Protein AF-D9Q024-F1 (afdb_monomer_lite)

Foldseek 3Di:
DQDFDDDPNKTWGFDPDDFGKIKIFDWDQWADPPQDDDAPDWDDDDQWIFGWDDDPQQKIWTWIDHNGTITGGIIMHTPCHPVRVVRVVVTVVVSVVVRVVSVVVVVVVVD

Secondary structure (DSSP, 8-state):
---EEEETTEEEEEE--SS-EEEEE---EEEPTT-----SEEEEETTEEEEEEE-TTSEEEEEEE-SS-EEEEEEEEES-SS-HHHHHHHHHHHHHHHHHHHHHHHHTT--

Radius of gyration: 14.34 Å; chains: 1; bounding box: 31×27×50 Å

Structure (mmCIF, N/CA/C/O backbone):
data_AF-D9Q024-F1
#
_entry.id   AF-D9Q024-F1
#
loop_
_atom_site.group_PDB
_atom_site.id
_atom_site.type_symbol
_atom_site.label_atom_id
_atom_site.label_alt_id
_atom_site.label_comp_id
_atom_site.label_asym_id
_atom_site.label_entity_id
_atom_site.label_seq_id
_atom_site.pdbx_PDB_ins_code
_atom_site.Cartn_x
_atom_site.Cartn_y
_atom_site.Cartn_z
_atom_site.occupancy
_atom_site.B_iso_or_equiv
_atom_site.auth_seq_id
_atom_site.auth_comp_id
_atom_site.auth_asym_id
_atom_site.auth_atom_id
_atom_site.pdbx_PDB_model_num
ATOM 1 N N . MET A 1 1 ? 1.408 4.371 -20.574 1.00 44.38 1 MET A N 1
ATOM 2 C CA . MET A 1 1 ? 0.614 3.258 -21.142 1.00 44.38 1 MET A CA 1
ATOM 3 C C . MET A 1 1 ? 0.141 2.333 -20.016 1.00 44.38 1 MET A C 1
ATOM 5 O O . MET A 1 1 ? 0.994 1.890 -19.264 1.00 44.38 1 MET A O 1
ATOM 9 N N . ILE A 1 2 ? -1.164 2.055 -19.848 1.00 42.91 2 ILE A N 1
ATOM 10 C CA . ILE A 1 2 ? -1.633 1.049 -18.864 1.00 42.91 2 ILE A CA 1
ATOM 11 C C . ILE A 1 2 ? -1.467 -0.333 -19.498 1.00 42.91 2 ILE A C 1
ATOM 13 O O . ILE A 1 2 ? -2.324 -0.777 -20.255 1.00 42.91 2 ILE A O 1
ATOM 17 N N . GLU A 1 3 ? -0.355 -1.000 -19.215 1.00 48.16 3 GLU A N 1
ATOM 18 C CA . GLU A 1 3 ? -0.167 -2.398 -19.597 1.00 48.16 3 GLU A CA 1
ATOM 19 C C . GLU A 1 3 ? -0.638 -3.278 -18.437 1.00 48.16 3 GLU A C 1
ATOM 21 O O . GLU A 1 3 ? -0.029 -3.265 -17.369 1.00 48.16 3 GLU A O 1
ATOM 26 N N . LYS A 1 4 ? -1.765 -3.974 -18.623 1.00 50.69 4 LYS A N 1
ATOM 27 C CA . LYS A 1 4 ? -2.384 -4.836 -17.611 1.00 50.69 4 LYS A CA 1
ATOM 28 C C . LYS A 1 4 ? -1.890 -6.266 -17.806 1.00 50.69 4 LYS A C 1
ATOM 30 O O . LYS A 1 4 ? -2.355 -6.946 -18.714 1.00 50.69 4 LYS A O 1
ATOM 35 N N . ASN A 1 5 ? -1.022 -6.730 -16.914 1.00 55.56 5 ASN A N 1
ATOM 36 C CA . ASN A 1 5 ? -0.701 -8.151 -16.791 1.00 55.56 5 ASN A CA 1
ATOM 37 C C . ASN A 1 5 ? -1.349 -8.692 -15.517 1.00 55.56 5 ASN A C 1
ATOM 39 O O . ASN A 1 5 ? -1.132 -8.148 -14.433 1.00 55.56 5 ASN A O 1
ATOM 43 N N . LEU A 1 6 ? -2.180 -9.722 -15.677 1.00 51.16 6 LEU A N 1
ATOM 44 C CA . LEU A 1 6 ? -2.743 -10.503 -14.579 1.00 51.16 6 LEU A CA 1
ATOM 45 C C . LEU A 1 6 ? -1.744 -11.610 -14.251 1.00 51.16 6 LEU A C 1
ATOM 47 O O . LEU A 1 6 ? -1.537 -12.508 -15.063 1.00 51.16 6 LEU A O 1
ATOM 51 N N . LEU A 1 7 ? -1.122 -11.528 -13.081 1.00 56.78 7 LEU A N 1
ATOM 52 C CA . LEU A 1 7 ? -0.253 -12.576 -12.548 1.00 56.78 7 LEU A CA 1
ATOM 53 C C . LEU A 1 7 ? -0.750 -12.907 -11.142 1.00 56.78 7 LEU A C 1
ATOM 55 O O . LEU A 1 7 ? -0.709 -12.049 -10.262 1.00 56.78 7 LEU A O 1
ATOM 59 N N . ASP A 1 8 ? -1.252 -14.126 -10.948 1.00 60.44 8 ASP A N 1
ATOM 60 C CA . ASP A 1 8 ? -1.697 -14.648 -9.647 1.00 60.44 8 ASP A CA 1
ATOM 61 C C . ASP A 1 8 ? -2.709 -13.750 -8.902 1.00 60.44 8 ASP A C 1
ATOM 63 O O . ASP A 1 8 ? -2.611 -13.558 -7.698 1.00 60.44 8 ASP A O 1
ATOM 67 N N . GLY A 1 9 ? -3.675 -13.157 -9.617 1.00 59.09 9 GLY A N 1
ATOM 68 C CA . GLY A 1 9 ? -4.710 -12.292 -9.018 1.00 59.09 9 GLY A CA 1
ATOM 69 C C . GLY A 1 9 ? -4.315 -10.820 -8.837 1.00 59.09 9 GLY A C 1
ATOM 70 O O . GLY A 1 9 ? -5.167 -10.003 -8.492 1.00 59.09 9 GLY A O 1
ATOM 71 N N . ASN A 1 10 ? -3.071 -10.460 -9.162 1.00 60.34 10 ASN A N 1
ATOM 72 C CA . ASN A 1 10 ? -2.546 -9.103 -9.024 1.00 60.34 10 ASN A CA 1
ATOM 73 C C . ASN A 1 10 ? -2.646 -8.301 -10.320 1.00 60.34 10 ASN A C 1
ATOM 75 O O . ASN A 1 10 ? -2.470 -8.844 -11.416 1.00 60.34 10 ASN A O 1
ATOM 79 N N . TYR A 1 11 ? -2.877 -6.991 -10.198 1.00 62.22 11 TYR A N 1
ATOM 80 C CA . TYR A 1 11 ? -2.846 -6.070 -11.335 1.00 62.22 11 TYR A CA 1
ATOM 81 C C . TYR A 1 11 ? -1.572 -5.239 -11.299 1.00 62.22 11 TYR A C 1
ATOM 83 O O . TYR A 1 11 ? -1.385 -4.386 -10.434 1.00 62.22 11 TYR A O 1
ATOM 91 N N . VAL A 1 12 ? -0.716 -5.429 -12.296 1.00 63.69 12 VAL A N 1
ATOM 92 C CA . VAL A 1 12 ? 0.424 -4.541 -12.530 1.00 63.69 12 VAL A CA 1
ATOM 93 C C . VAL A 1 12 ? -0.022 -3.428 -13.471 1.00 63.69 12 VAL A C 1
ATOM 95 O O . VAL A 1 12 ? -0.500 -3.702 -14.567 1.00 63.69 12 VAL A O 1
ATOM 98 N N . ILE A 1 13 ? 0.121 -2.175 -13.046 1.00 65.00 13 ILE A N 1
ATOM 99 C CA . ILE A 1 13 ? -0.121 -0.971 -13.840 1.00 65.00 13 ILE A CA 1
ATOM 100 C C . ILE A 1 13 ? 1.207 -0.237 -13.998 1.00 65.00 13 ILE A C 1
ATOM 102 O O . ILE A 1 13 ? 1.761 0.325 -13.053 1.00 65.00 13 ILE A O 1
ATOM 106 N N . LYS A 1 14 ? 1.722 -0.199 -15.222 1.00 62.41 14 LYS A N 1
ATOM 107 C CA . LYS A 1 14 ? 2.899 0.609 -15.548 1.00 62.41 14 LYS A CA 1
ATOM 108 C C . LYS A 1 14 ? 2.469 2.065 -15.734 1.00 62.41 14 LYS A C 1
ATOM 110 O O . LYS A 1 14 ? 1.565 2.351 -16.516 1.00 62.41 14 LYS A O 1
ATOM 115 N N . LEU A 1 15 ? 3.091 2.993 -15.010 1.00 57.44 15 LEU A N 1
ATOM 116 C CA . LEU A 1 15 ? 2.869 4.424 -15.204 1.00 57.44 15 LEU A CA 1
ATOM 117 C C . LEU A 1 15 ? 4.138 5.017 -15.811 1.00 57.44 15 LEU A C 1
ATOM 119 O O . LEU A 1 15 ? 5.168 5.126 -15.151 1.00 57.44 15 LEU A O 1
ATOM 123 N N . GLU A 1 16 ? 4.062 5.403 -17.080 1.00 55.81 16 GLU A N 1
ATOM 124 C CA . GLU A 1 16 ? 5.113 6.199 -17.712 1.00 55.81 16 GLU A CA 1
ATOM 125 C C . GLU A 1 16 ? 5.056 7.604 -17.106 1.00 55.81 16 GLU A C 1
ATOM 127 O O . GLU A 1 16 ? 4.201 8.416 -17.449 1.00 55.81 16 GLU A O 1
ATOM 132 N N . SER A 1 17 ? 5.923 7.858 -16.130 1.00 53.38 17 SER A N 1
ATOM 133 C CA . SER A 1 17 ? 6.124 9.170 -15.517 1.00 53.38 17 SER A CA 1
ATOM 134 C C . SER A 1 17 ? 7.613 9.495 -15.487 1.00 53.38 17 SER A C 1
ATOM 136 O O . SER A 1 17 ? 8.438 8.600 -15.663 1.00 53.38 17 SER A O 1
ATOM 138 N N . GLU A 1 18 ? 7.973 10.749 -15.216 1.00 45.97 18 GLU A N 1
ATOM 139 C CA . GLU A 1 18 ? 9.360 11.095 -14.902 1.00 45.97 18 GLU A CA 1
ATOM 140 C C . GLU A 1 18 ? 9.822 10.282 -13.676 1.00 45.97 18 GLU A C 1
ATOM 142 O O . GLU A 1 18 ? 9.273 10.389 -12.572 1.00 45.97 18 GLU A O 1
ATOM 147 N N . GLY A 1 19 ? 10.781 9.383 -13.909 1.00 57.75 19 GLY A N 1
ATOM 148 C CA . GLY A 1 19 ? 11.121 8.290 -13.001 1.00 57.75 19 GLY A CA 1
ATOM 149 C C . GLY A 1 19 ? 10.278 7.039 -13.268 1.00 57.75 19 GLY A C 1
ATOM 150 O O . GLY A 1 19 ? 9.048 7.064 -13.233 1.00 57.75 19 GLY A O 1
ATOM 151 N N . LEU A 1 20 ? 10.960 5.923 -13.518 1.00 58.78 20 LEU A N 1
ATOM 152 C CA . LEU A 1 20 ? 10.363 4.625 -13.830 1.00 58.78 20 LEU A CA 1
ATOM 153 C C . LEU A 1 20 ? 9.548 4.124 -12.622 1.00 58.78 20 LEU A C 1
ATOM 155 O O . LEU A 1 20 ? 10.128 3.707 -11.614 1.00 58.78 20 LEU A O 1
ATOM 159 N N . LYS A 1 21 ? 8.212 4.206 -12.709 1.00 59.66 21 LYS A N 1
ATOM 160 C CA . LYS A 1 21 ? 7.276 3.825 -11.640 1.00 59.66 21 LYS A CA 1
ATOM 161 C C . LYS A 1 21 ? 6.368 2.694 -12.103 1.00 59.66 21 LYS A C 1
ATOM 163 O O . LYS A 1 21 ? 5.650 2.815 -13.096 1.00 59.66 21 LYS A O 1
ATOM 168 N N . THR A 1 22 ? 6.349 1.627 -11.320 1.00 63.78 22 THR A N 1
ATOM 169 C CA . THR A 1 22 ? 5.424 0.510 -11.507 1.00 63.78 22 THR A CA 1
ATOM 170 C C . THR A 1 22 ? 4.453 0.511 -10.336 1.00 63.78 22 THR A C 1
ATOM 172 O O . THR A 1 22 ? 4.873 0.540 -9.177 1.00 63.78 22 THR A O 1
ATOM 175 N N . PHE A 1 23 ? 3.157 0.545 -10.633 1.00 67.06 23 PHE A N 1
ATOM 176 C CA . PHE A 1 23 ? 2.096 0.404 -9.647 1.00 67.06 23 PHE A CA 1
ATOM 177 C C . PHE A 1 23 ? 1.641 -1.053 -9.620 1.00 67.06 23 PHE A C 1
ATOM 179 O O . PHE A 1 23 ? 1.364 -1.640 -10.662 1.00 67.06 23 PHE A O 1
ATOM 186 N N . ILE A 1 24 ? 1.593 -1.643 -8.436 1.00 67.12 24 ILE A N 1
ATOM 187 C CA . ILE A 1 24 ? 1.155 -3.016 -8.212 1.00 67.12 24 ILE A CA 1
ATOM 188 C C . ILE A 1 24 ? -0.085 -2.942 -7.331 1.00 67.12 24 ILE A C 1
ATOM 190 O O . ILE A 1 24 ? -0.044 -2.354 -6.253 1.00 67.12 24 ILE A O 1
ATOM 194 N N . ILE A 1 25 ? -1.183 -3.521 -7.793 1.00 67.00 25 ILE A N 1
ATOM 195 C CA . ILE A 1 25 ? -2.382 -3.773 -7.001 1.00 67.00 25 ILE A CA 1
ATOM 196 C C . ILE A 1 25 ? -2.303 -5.244 -6.615 1.00 67.00 25 ILE A C 1
ATOM 198 O O . ILE A 1 25 ? -2.539 -6.121 -7.446 1.00 67.00 25 ILE A O 1
ATOM 202 N N . ASP A 1 26 ? -1.903 -5.473 -5.375 1.00 64.81 26 ASP A N 1
ATOM 203 C CA . ASP A 1 26 ? -1.850 -6.774 -4.717 1.00 64.81 26 ASP A CA 1
ATOM 204 C C . ASP A 1 26 ? -2.396 -6.546 -3.309 1.00 64.81 26 ASP A C 1
ATOM 206 O O . ASP A 1 26 ? -1.919 -5.656 -2.592 1.00 64.81 26 ASP A O 1
ATOM 210 N N . THR A 1 27 ? -3.501 -7.218 -2.996 1.00 58.72 27 THR A N 1
ATOM 211 C CA . THR A 1 27 ? -4.403 -6.858 -1.897 1.00 58.72 27 THR A CA 1
ATOM 212 C C . THR A 1 27 ? -4.740 -8.094 -1.083 1.00 58.72 27 THR A C 1
ATOM 214 O O . THR A 1 27 ? -5.788 -8.704 -1.270 1.00 58.72 27 THR A O 1
ATOM 217 N N . ASP A 1 28 ? -3.827 -8.472 -0.195 1.00 64.12 28 ASP A N 1
ATOM 218 C CA . ASP A 1 28 ? -4.104 -9.517 0.800 1.00 64.12 28 ASP A CA 1
ATOM 219 C C . ASP A 1 28 ? -3.471 -9.209 2.169 1.00 64.12 28 ASP A C 1
ATOM 221 O O . ASP A 1 28 ? -3.299 -10.076 3.025 1.00 64.12 28 ASP A O 1
ATOM 225 N N . VAL A 1 29 ? -3.105 -7.942 2.405 1.00 72.81 29 VAL A N 1
ATOM 226 C CA . VAL A 1 29 ? -2.504 -7.502 3.673 1.00 72.81 29 VAL A CA 1
ATOM 227 C C . VAL A 1 29 ? -3.496 -6.632 4.441 1.00 72.81 29 VAL A C 1
ATOM 229 O O . VAL A 1 29 ? -3.494 -5.398 4.358 1.00 72.81 29 VAL A O 1
ATOM 232 N N . GLY A 1 30 ? -4.352 -7.301 5.213 1.00 75.94 30 GLY A N 1
ATOM 233 C CA . GLY A 1 30 ? -5.236 -6.662 6.183 1.00 75.94 30 GLY A CA 1
ATOM 234 C C . GLY A 1 30 ? -4.451 -6.086 7.364 1.00 75.94 30 GLY A C 1
ATOM 235 O O . GLY A 1 30 ? -3.570 -6.741 7.917 1.00 75.94 30 GLY A O 1
ATOM 236 N N . LEU A 1 31 ? -4.781 -4.861 7.771 1.00 80.62 31 LEU A N 1
ATOM 237 C CA . LEU A 1 31 ? -4.239 -4.240 8.979 1.00 80.62 31 LEU A CA 1
ATOM 238 C C . LEU A 1 31 ? -5.232 -4.402 10.131 1.00 80.62 31 LEU A C 1
ATOM 240 O O . LEU A 1 31 ? -6.447 -4.466 9.928 1.00 80.62 31 LEU A O 1
ATOM 244 N N . LYS A 1 32 ? -4.726 -4.421 11.367 1.00 76.12 32 LYS A N 1
ATOM 245 C CA . LYS A 1 32 ? -5.588 -4.492 12.552 1.00 76.12 32 LYS A CA 1
ATOM 246 C C . LYS A 1 32 ? -6.532 -3.276 12.644 1.00 76.12 32 LYS A C 1
ATOM 248 O O . LYS A 1 32 ? -6.137 -2.160 12.288 1.00 76.12 32 LYS A O 1
ATOM 253 N N . PRO A 1 33 ? -7.760 -3.452 13.164 1.00 69.88 33 PRO A N 1
ATOM 254 C CA . PRO A 1 33 ? -8.657 -2.336 13.456 1.00 69.88 33 PRO A CA 1
ATOM 255 C C . PRO A 1 33 ? -8.022 -1.322 14.420 1.00 69.88 33 PRO A C 1
ATOM 257 O O . PRO A 1 33 ? -7.281 -1.695 15.327 1.00 69.88 33 PRO A O 1
ATOM 260 N N . GLY A 1 34 ? -8.314 -0.031 14.235 1.00 67.94 34 GLY A N 1
ATOM 261 C CA . GLY A 1 34 ? -7.847 1.042 15.129 1.00 67.94 34 GLY A CA 1
ATOM 262 C C . GLY A 1 34 ? -6.386 1.478 14.946 1.00 67.94 34 GLY A C 1
ATOM 263 O O . GLY A 1 34 ? -5.918 2.367 15.659 1.00 67.94 34 GLY A O 1
ATOM 264 N N . VAL A 1 35 ? -5.664 0.903 13.981 1.00 76.00 35 VAL A N 1
ATOM 265 C CA . VAL A 1 35 ? -4.288 1.303 13.662 1.00 76.00 35 VAL A CA 1
ATOM 266 C C . VAL A 1 35 ? -4.251 2.732 13.119 1.00 76.00 35 VAL A C 1
ATOM 268 O O . VAL A 1 35 ? -4.949 3.076 12.162 1.00 76.00 35 VAL A O 1
ATOM 271 N N . ARG A 1 36 ? -3.380 3.565 13.699 1.00 77.88 36 ARG A N 1
ATOM 272 C CA . ARG A 1 36 ? -3.036 4.872 13.130 1.00 77.88 36 ARG A CA 1
ATOM 273 C C . ARG A 1 36 ? -1.989 4.690 12.041 1.00 77.88 36 ARG A C 1
ATOM 275 O O . ARG A 1 36 ? -0.931 4.122 12.289 1.00 77.88 36 ARG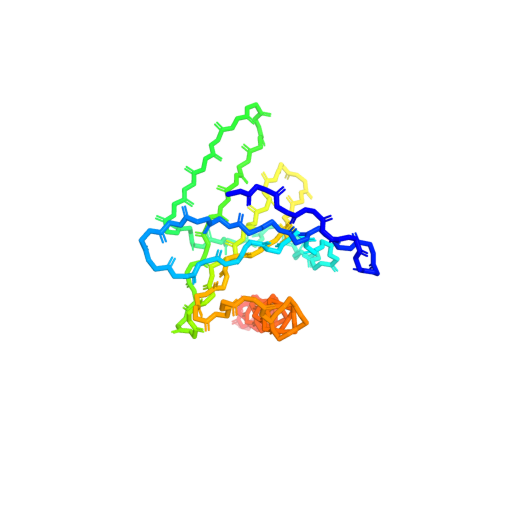 A O 1
ATOM 282 N N . VAL A 1 37 ? -2.298 5.194 10.851 1.00 84.25 37 VAL A N 1
ATOM 283 C CA . VAL A 1 37 ? -1.390 5.191 9.705 1.00 84.25 37 VAL A CA 1
ATOM 284 C C . VAL A 1 37 ? -0.985 6.626 9.388 1.00 84.25 37 VAL A C 1
ATOM 286 O O . VAL A 1 37 ? -1.844 7.461 9.093 1.00 84.25 37 VAL A O 1
ATOM 289 N N . ASP A 1 38 ? 0.319 6.894 9.421 1.00 86.44 38 ASP A N 1
ATOM 290 C CA . ASP A 1 38 ? 0.880 8.198 9.074 1.00 86.44 38 ASP A CA 1
ATOM 291 C C . ASP A 1 38 ? 1.002 8.334 7.553 1.00 86.44 38 ASP A C 1
ATOM 293 O O . ASP A 1 38 ? 1.890 7.777 6.902 1.00 86.44 38 ASP A O 1
ATOM 297 N N . CYS A 1 39 ? 0.052 9.064 6.974 1.00 88.38 39 CYS A N 1
ATOM 298 C CA . CYS A 1 39 ? -0.037 9.277 5.537 1.00 88.38 39 CYS A CA 1
ATOM 299 C C . CYS A 1 39 ? 0.866 10.436 5.107 1.00 88.38 39 CYS A C 1
ATOM 301 O O . CYS A 1 39 ? 0.720 11.547 5.612 1.00 88.38 39 CYS A O 1
ATOM 303 N N . VAL A 1 40 ? 1.699 10.236 4.084 1.00 90.12 40 VAL A N 1
ATOM 304 C CA . VAL A 1 40 ? 2.373 11.359 3.403 1.00 90.12 40 VAL A CA 1
ATOM 305 C C . VAL A 1 40 ? 1.416 12.129 2.493 1.00 90.12 40 VAL A C 1
ATOM 307 O O . VAL A 1 40 ? 1.604 13.311 2.227 1.00 90.12 40 VAL A O 1
ATOM 310 N N . LYS A 1 41 ? 0.376 11.448 2.007 1.00 87.81 41 LYS A N 1
ATOM 311 C CA . LYS A 1 41 ? -0.732 12.018 1.243 1.00 87.81 41 LYS A CA 1
ATOM 312 C C . LYS A 1 41 ? -1.984 11.208 1.541 1.00 87.81 41 LYS A C 1
ATOM 314 O O . LYS A 1 41 ? -1.894 9.999 1.735 1.00 87.81 41 LYS A O 1
ATOM 319 N N . ALA A 1 42 ? -3.144 11.849 1.553 1.00 89.00 42 ALA A N 1
ATOM 320 C CA . ALA A 1 42 ? -4.420 11.159 1.660 1.00 89.00 42 ALA A CA 1
ATOM 321 C C . ALA A 1 42 ? -5.413 11.696 0.626 1.00 89.00 42 ALA A C 1
ATOM 323 O O . ALA A 1 42 ? -5.447 12.898 0.366 1.00 89.00 42 ALA A O 1
ATOM 324 N N . LEU A 1 43 ? -6.215 10.804 0.050 1.00 87.00 43 LEU A N 1
ATOM 325 C CA . LEU A 1 43 ? -7.393 11.144 -0.747 1.00 87.00 43 LEU A CA 1
ATOM 326 C C . LEU A 1 43 ? -8.624 10.645 0.001 1.00 87.00 43 LEU A C 1
ATOM 328 O O . LEU A 1 43 ? -8.633 9.502 0.445 1.00 87.00 43 LEU A O 1
ATOM 332 N N . ASN A 1 44 ? -9.644 11.487 0.144 1.00 89.94 44 ASN A N 1
ATOM 333 C CA . ASN A 1 44 ? -10.880 11.128 0.835 1.00 89.94 44 ASN A CA 1
ATOM 334 C C . ASN A 1 44 ? -12.047 11.193 -0.149 1.00 89.94 44 ASN A C 1
ATOM 336 O O . ASN A 1 44 ? -12.183 12.180 -0.873 1.00 89.94 44 ASN A O 1
ATOM 340 N N . TYR A 1 45 ? -12.882 10.160 -0.164 1.00 80.81 45 TYR A N 1
ATOM 341 C CA . TYR A 1 45 ? -14.064 10.076 -1.013 1.00 80.81 45 TYR A CA 1
ATOM 342 C C . TYR A 1 45 ? -15.133 9.208 -0.341 1.00 80.81 45 TYR A C 1
ATOM 344 O O . TYR A 1 45 ? -14.899 8.029 -0.109 1.00 80.81 45 TYR A O 1
ATOM 352 N N . ASN A 1 46 ? -16.299 9.779 -0.020 1.00 86.25 46 ASN A N 1
ATOM 353 C CA . ASN A 1 46 ? -17.464 9.057 0.523 1.00 86.25 46 ASN A CA 1
ATOM 354 C C . ASN A 1 46 ? -17.143 8.062 1.662 1.00 86.25 46 ASN A C 1
ATOM 356 O O . ASN A 1 46 ? -17.484 6.887 1.579 1.00 86.25 46 ASN A O 1
ATOM 360 N N . GLY A 1 47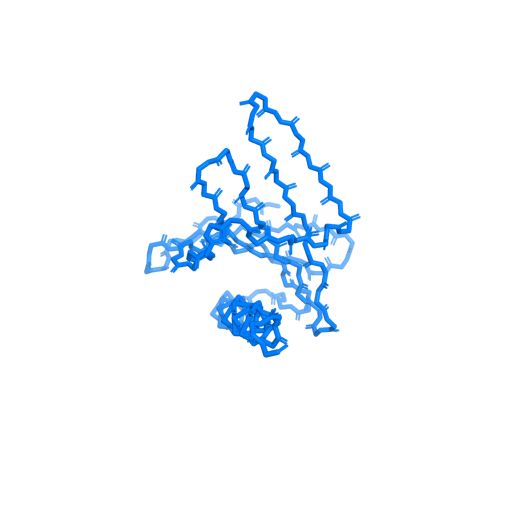 ? -16.448 8.512 2.714 1.00 80.88 47 GLY A N 1
ATOM 361 C CA . GLY A 1 47 ? -16.091 7.655 3.861 1.00 80.88 47 GLY A CA 1
ATOM 362 C C . GLY A 1 47 ? -14.921 6.693 3.608 1.00 80.88 47 GLY A C 1
ATOM 363 O O . GLY A 1 47 ? -14.508 5.966 4.509 1.00 80.88 47 GLY A O 1
ATOM 364 N N . ILE A 1 48 ? -14.345 6.718 2.405 1.00 85.19 48 ILE A N 1
ATOM 365 C CA . ILE A 1 48 ? -13.132 5.990 2.047 1.00 85.19 48 ILE A CA 1
ATOM 366 C C . ILE A 1 48 ? -11.950 6.957 2.070 1.00 85.19 48 ILE A C 1
ATOM 368 O O . ILE A 1 48 ? -11.982 8.014 1.438 1.00 85.19 48 ILE A O 1
ATOM 372 N N . LYS A 1 49 ? -10.874 6.573 2.755 1.00 89.00 49 LYS A N 1
ATOM 373 C CA . LYS A 1 49 ? -9.596 7.284 2.760 1.00 89.00 49 LYS A CA 1
ATOM 374 C C . LYS A 1 49 ? -8.515 6.410 2.129 1.00 89.00 49 LYS A C 1
ATOM 376 O O . LYS A 1 49 ? -8.189 5.352 2.650 1.00 89.00 49 LYS A O 1
ATOM 381 N N . LEU A 1 50 ? -7.919 6.873 1.034 1.00 89.25 50 LEU A N 1
ATOM 382 C CA . LEU A 1 50 ? -6.715 6.287 0.445 1.00 89.25 50 LEU A CA 1
ATOM 383 C C . LEU A 1 50 ? -5.492 7.002 1.009 1.00 89.25 50 LEU A C 1
ATOM 385 O O . LEU A 1 50 ? -5.224 8.159 0.682 1.00 89.25 50 LEU A O 1
ATOM 389 N N . CYS A 1 51 ? -4.773 6.322 1.888 1.00 90.94 51 CYS A N 1
ATOM 390 C CA . CYS A 1 51 ? -3.598 6.816 2.581 1.00 90.94 51 CYS A CA 1
ATOM 391 C C . CYS A 1 51 ? -2.326 6.311 1.893 1.00 90.94 51 CYS A C 1
ATOM 393 O O . CYS A 1 51 ? -2.102 5.111 1.788 1.00 90.94 51 CYS A O 1
ATOM 395 N N . TYR A 1 52 ? -1.478 7.226 1.438 1.00 90.88 52 TYR A N 1
ATOM 396 C CA . TYR A 1 52 ? -0.196 6.898 0.827 1.00 90.88 52 TYR A CA 1
ATOM 397 C C . TYR A 1 52 ? 0.882 6.910 1.909 1.00 90.88 52 TYR A C 1
ATOM 399 O O . TYR A 1 52 ? 1.040 7.917 2.602 1.00 90.88 52 TYR A O 1
ATOM 407 N N . VAL A 1 53 ? 1.635 5.820 2.042 1.00 90.19 53 VAL A N 1
ATOM 408 C CA . VAL A 1 53 ? 2.676 5.647 3.065 1.00 90.19 53 VAL A CA 1
ATOM 409 C C . VAL A 1 53 ? 4.022 5.474 2.378 1.00 90.19 53 VAL A C 1
ATOM 411 O O . VAL A 1 53 ? 4.277 4.451 1.742 1.00 90.19 53 VAL A O 1
ATOM 414 N N . LYS A 1 54 ? 4.896 6.478 2.495 1.00 89.56 54 LYS A N 1
ATOM 415 C CA . LYS A 1 54 ? 6.244 6.423 1.919 1.00 89.56 54 LYS A CA 1
ATOM 416 C C . LYS A 1 54 ? 7.146 5.565 2.803 1.00 89.56 54 LYS A C 1
ATOM 418 O O . LYS A 1 54 ? 7.259 5.818 4.000 1.00 89.56 54 LYS A O 1
ATOM 423 N N . ARG A 1 55 ? 7.802 4.569 2.212 1.00 86.69 55 ARG A N 1
ATOM 424 C CA . ARG A 1 55 ? 8.781 3.706 2.881 1.00 86.69 55 ARG A CA 1
ATOM 425 C C . ARG A 1 55 ? 10.207 4.096 2.461 1.00 86.69 55 ARG A C 1
ATOM 427 O O . ARG A 1 55 ? 10.384 4.599 1.348 1.00 86.69 55 ARG A O 1
ATOM 434 N N . PRO A 1 56 ? 11.222 3.875 3.318 1.00 76.31 56 PRO A N 1
ATOM 435 C CA . PRO A 1 56 ? 12.608 4.269 3.038 1.00 76.31 56 PRO A CA 1
ATOM 436 C C . PRO A 1 56 ? 13.195 3.628 1.772 1.00 76.31 56 PRO A C 1
ATOM 438 O O . PRO A 1 56 ? 13.990 4.249 1.078 1.00 76.31 56 PRO A O 1
ATOM 441 N N . GLU A 1 57 ? 12.757 2.419 1.423 1.00 73.50 57 GLU A N 1
ATOM 442 C CA . GLU A 1 57 ? 13.350 1.604 0.355 1.00 73.50 57 GLU A CA 1
ATOM 443 C C . GLU A 1 57 ? 12.708 1.808 -1.031 1.00 73.50 57 GLU A C 1
ATOM 445 O O . GLU A 1 57 ? 12.623 0.881 -1.834 1.00 73.50 57 GLU A O 1
ATOM 450 N N . GLY A 1 58 ? 12.204 3.012 -1.316 1.00 77.94 58 GLY A N 1
ATOM 451 C CA . GLY A 1 58 ? 11.665 3.342 -2.643 1.00 77.94 58 GLY A CA 1
ATOM 452 C C . GLY A 1 58 ? 10.285 2.748 -2.953 1.00 77.94 58 GLY A C 1
ATOM 453 O O . GLY A 1 58 ? 9.873 2.733 -4.114 1.00 77.94 58 GLY A O 1
ATOM 454 N N . CYS A 1 59 ? 9.555 2.300 -1.928 1.00 86.19 59 CYS A N 1
ATOM 455 C CA . CYS A 1 59 ? 8.167 1.854 -2.034 1.00 86.19 59 CYS A CA 1
ATOM 456 C C . CYS A 1 59 ? 7.209 2.878 -1.412 1.00 86.19 59 CYS A C 1
ATOM 458 O O . CYS A 1 59 ? 7.481 3.450 -0.357 1.00 86.19 59 CYS A O 1
ATOM 460 N N . THR A 1 60 ? 6.057 3.099 -2.037 1.00 89.31 60 THR A N 1
ATOM 461 C CA . THR A 1 60 ? 4.935 3.841 -1.448 1.00 89.31 60 THR A CA 1
ATOM 462 C C . THR A 1 60 ? 3.715 2.941 -1.411 1.00 89.31 60 THR A C 1
ATOM 464 O O . THR A 1 60 ? 3.199 2.588 -2.464 1.00 89.31 60 THR A O 1
ATOM 467 N N . LEU A 1 61 ? 3.249 2.574 -0.221 1.00 90.50 61 LEU A N 1
ATOM 468 C CA . LEU A 1 61 ? 2.047 1.754 -0.059 1.00 90.50 61 LEU A CA 1
ATOM 469 C C . LEU A 1 61 ? 0.794 2.619 -0.199 1.00 90.50 61 LEU A C 1
ATOM 471 O O . LEU A 1 61 ? 0.799 3.787 0.196 1.00 90.50 61 LEU A O 1
ATOM 475 N N . VAL A 1 62 ? -0.278 2.033 -0.723 1.00 90.19 62 VAL A N 1
ATOM 476 C CA . VAL A 1 62 ? -1.622 2.609 -0.733 1.00 90.19 62 VAL A CA 1
ATOM 477 C C . VAL A 1 62 ? -2.467 1.817 0.248 1.00 90.19 62 VAL A C 1
ATOM 479 O O . VAL A 1 62 ? -2.741 0.639 0.041 1.00 90.19 62 VAL A O 1
ATOM 482 N N . VAL A 1 63 ? -2.867 2.473 1.328 1.00 90.00 63 VAL A N 1
ATOM 483 C CA . VAL A 1 63 ? -3.697 1.893 2.377 1.00 90.00 63 VAL A CA 1
ATOM 484 C C . VAL A 1 63 ? -5.118 2.411 2.212 1.00 90.00 63 VAL A C 1
ATOM 486 O O . VAL A 1 63 ? -5.363 3.615 2.304 1.00 90.00 63 VAL A O 1
ATOM 489 N N . LEU A 1 64 ? -6.053 1.504 1.970 1.00 89.19 64 LEU A N 1
ATOM 490 C CA . LEU A 1 64 ? -7.479 1.757 2.061 1.00 89.19 64 LEU A CA 1
ATOM 491 C C . LEU A 1 64 ? -7.864 1.816 3.536 1.00 89.19 64 LEU A C 1
ATOM 493 O O . LEU A 1 64 ? -7.641 0.861 4.269 1.00 89.19 64 LEU A O 1
ATOM 497 N N . ILE A 1 65 ? -8.459 2.921 3.965 1.00 88.38 65 ILE A N 1
ATOM 498 C CA . ILE A 1 65 ? -8.990 3.106 5.312 1.00 88.38 65 ILE A CA 1
ATOM 499 C C . ILE A 1 65 ? -10.479 3.408 5.178 1.00 88.38 65 ILE A C 1
ATOM 501 O O . ILE A 1 65 ? -10.887 4.320 4.461 1.00 88.38 65 ILE A O 1
ATOM 505 N N . THR A 1 66 ? -11.281 2.630 5.884 1.00 87.00 66 THR A N 1
ATOM 506 C CA . THR A 1 66 ? -12.727 2.808 6.044 1.00 87.00 66 THR A CA 1
ATOM 507 C C . THR A 1 66 ? -13.043 2.829 7.536 1.00 87.00 66 THR A C 1
ATOM 509 O O . THR A 1 66 ? -12.158 2.591 8.357 1.00 87.00 66 THR A O 1
ATOM 512 N N . GLU A 1 67 ? -14.299 3.065 7.903 1.00 83.31 67 GLU A N 1
ATOM 513 C CA . GLU A 1 67 ? -14.719 3.064 9.312 1.00 83.31 67 GLU A CA 1
ATOM 514 C C . GLU A 1 67 ? -14.392 1.748 10.034 1.00 83.31 67 GLU A C 1
ATOM 516 O O . GLU A 1 67 ? -14.010 1.763 11.201 1.00 83.31 67 GLU A O 1
ATOM 521 N N . ASN A 1 68 ? -14.479 0.617 9.326 1.00 82.81 68 ASN A N 1
ATOM 522 C CA . ASN A 1 68 ? -14.411 -0.714 9.937 1.00 82.81 68 ASN A CA 1
ATOM 523 C C . ASN A 1 68 ? -13.128 -1.490 9.618 1.00 82.81 68 ASN A C 1
ATOM 525 O O . ASN A 1 68 ? -12.869 -2.523 10.234 1.00 82.81 68 ASN A O 1
ATOM 529 N N . ARG A 1 69 ? -12.332 -1.038 8.644 1.00 84.50 69 ARG A N 1
ATOM 530 C CA . ARG A 1 69 ? -11.123 -1.753 8.218 1.00 84.50 69 ARG A CA 1
ATOM 531 C C . ARG A 1 69 ? -10.072 -0.839 7.614 1.00 84.50 69 ARG A C 1
ATOM 533 O O . ARG A 1 69 ? -10.404 0.157 6.965 1.00 84.50 69 ARG A O 1
ATOM 540 N N . SER A 1 70 ? -8.828 -1.277 7.756 1.00 88.12 70 SER A N 1
ATOM 541 C CA . SER A 1 70 ? -7.664 -0.734 7.069 1.00 88.12 70 SER A CA 1
ATOM 542 C C . SER A 1 70 ? -6.940 -1.868 6.340 1.00 88.12 70 SER A C 1
ATOM 544 O O . SER A 1 70 ? -6.770 -2.947 6.901 1.00 88.12 70 SER A O 1
ATOM 546 N N . GLU A 1 71 ? -6.518 -1.644 5.102 1.00 87.69 71 GLU A N 1
ATOM 547 C CA . GLU A 1 71 ? -5.947 -2.683 4.237 1.00 87.69 71 GLU A CA 1
ATOM 548 C C . GLU A 1 71 ? -4.941 -2.071 3.264 1.00 87.69 71 GLU A C 1
ATOM 550 O O . GLU A 1 71 ? -5.180 -0.991 2.724 1.00 87.69 71 GLU A O 1
ATOM 555 N N . VAL A 1 72 ? -3.815 -2.740 3.020 1.00 88.75 72 VAL A N 1
ATOM 556 C CA . VAL A 1 72 ? -2.906 -2.349 1.936 1.00 88.75 72 VAL A CA 1
ATOM 557 C C . VAL A 1 72 ? -3.486 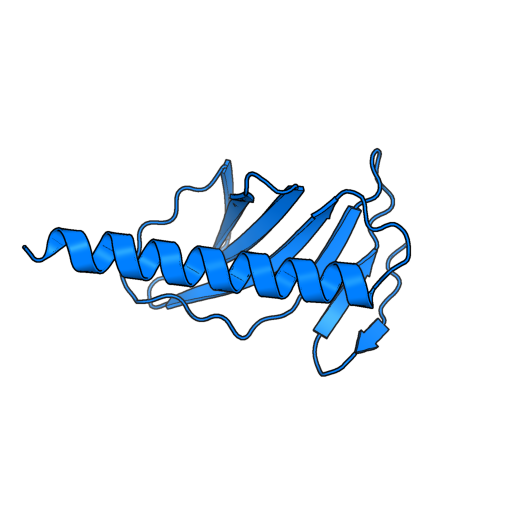-2.868 0.622 1.00 88.75 72 VAL A C 1
ATOM 559 O O . VAL A 1 72 ? -3.573 -4.073 0.423 1.00 88.75 72 VAL A O 1
ATOM 562 N N . ILE A 1 73 ? -3.865 -1.955 -0.273 1.00 86.12 73 ILE A N 1
ATOM 563 C CA . ILE A 1 73 ? -4.505 -2.286 -1.556 1.00 86.12 73 ILE A CA 1
ATOM 564 C C . ILE A 1 73 ? -3.567 -2.142 -2.763 1.00 86.12 73 ILE A C 1
ATOM 566 O O . ILE A 1 73 ? -3.990 -2.211 -3.916 1.00 86.12 73 ILE A O 1
ATOM 570 N N . GLY A 1 74 ? -2.293 -1.865 -2.512 1.00 87.25 74 GLY A N 1
ATOM 571 C CA . GLY A 1 74 ? -1.283 -1.791 -3.552 1.00 87.25 74 GLY A CA 1
ATOM 572 C C . GLY A 1 74 ? -0.084 -0.953 -3.152 1.00 87.25 74 GLY A C 1
ATOM 573 O O . GLY A 1 74 ? 0.004 -0.418 -2.042 1.00 87.25 74 GLY A O 1
ATOM 574 N N . CYS A 1 75 ? 0.852 -0.811 -4.080 1.00 86.81 75 CYS A N 1
ATOM 575 C CA . CYS A 1 75 ? 2.041 -0.007 -3.883 1.00 86.81 75 CYS A CA 1
ATOM 576 C C . CYS A 1 75 ? 2.609 0.557 -5.190 1.00 86.81 75 CYS A C 1
ATOM 578 O O . CYS A 1 75 ? 2.409 0.026 -6.279 1.00 86.81 75 CYS A O 1
ATOM 580 N N . TYR A 1 76 ? 3.391 1.622 -5.054 1.00 84.56 76 TYR A N 1
ATOM 581 C CA . TYR A 1 76 ? 4.286 2.134 -6.081 1.00 84.56 76 TYR A CA 1
AT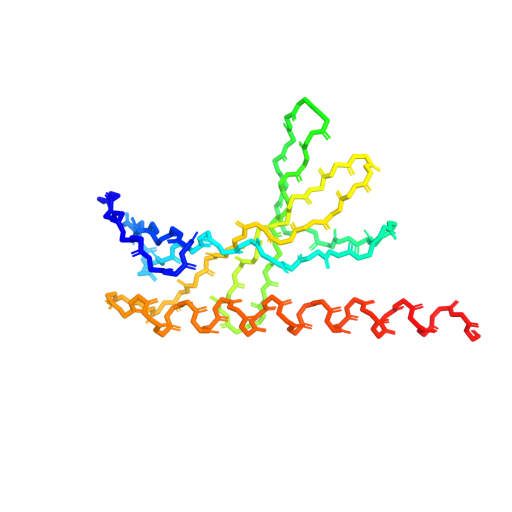OM 582 C C . TYR A 1 76 ? 5.709 1.734 -5.737 1.00 84.56 76 TYR A C 1
ATOM 584 O O . TYR A 1 76 ? 6.183 2.060 -4.648 1.00 84.56 76 TYR A O 1
ATOM 592 N N . VAL A 1 77 ? 6.407 1.119 -6.683 1.00 82.62 77 VAL A N 1
ATOM 593 C CA . VAL A 1 77 ? 7.842 0.847 -6.572 1.00 82.62 77 VAL A CA 1
ATOM 594 C C . VAL A 1 77 ? 8.604 1.636 -7.631 1.00 82.62 77 VAL A C 1
ATOM 596 O O . VAL A 1 77 ? 8.192 1.729 -8.792 1.00 82.62 77 VAL A O 1
ATOM 599 N N . VAL A 1 78 ? 9.706 2.253 -7.207 1.00 78.44 78 VAL A N 1
ATOM 600 C CA . VAL A 1 78 ? 10.590 3.051 -8.066 1.00 78.44 78 VAL A CA 1
ATOM 601 C C . VAL A 1 78 ? 11.792 2.206 -8.484 1.00 78.44 78 VAL A C 1
ATOM 603 O O . VAL A 1 78 ? 12.312 1.435 -7.684 1.00 78.44 78 VAL A O 1
ATOM 606 N N . GLY A 1 79 ? 12.251 2.363 -9.728 1.00 72.44 79 GLY A N 1
ATOM 607 C CA . GLY A 1 79 ? 13.490 1.735 -10.213 1.00 72.44 79 GLY A CA 1
ATOM 608 C C . GLY A 1 79 ? 13.317 0.346 -10.837 1.00 72.44 79 GLY A C 1
ATOM 609 O O . GLY A 1 79 ? 14.296 -0.234 -11.289 1.00 72.44 79 GLY A O 1
ATOM 610 N N . TYR A 1 80 ? 12.084 -0.159 -10.935 1.00 69.75 80 TYR A N 1
ATOM 611 C CA . TYR A 1 80 ? 11.760 -1.460 -11.537 1.00 69.75 80 TYR A CA 1
ATOM 612 C C . TYR A 1 80 ? 11.096 -1.300 -12.910 1.00 69.75 80 TYR A C 1
ATOM 614 O O . TYR A 1 80 ? 9.939 -1.676 -13.120 1.00 69.75 80 TYR A O 1
ATOM 622 N N . ALA A 1 81 ? 11.822 -0.705 -13.858 1.00 57.56 81 ALA A N 1
ATOM 623 C CA . ALA A 1 81 ? 11.359 -0.566 -15.235 1.00 57.56 81 ALA A CA 1
ATOM 624 C C . ALA A 1 81 ? 11.289 -1.929 -15.932 1.00 57.56 81 ALA A C 1
ATOM 626 O O . ALA A 1 81 ? 12.310 -2.499 -16.296 1.00 57.56 81 ALA A O 1
ATOM 627 N N . GLY A 1 82 ? 10.082 -2.463 -16.117 1.00 56.03 82 GLY A N 1
ATOM 628 C CA . GLY A 1 82 ? 9.858 -3.660 -16.937 1.00 56.03 82 GLY A CA 1
ATOM 629 C C . GLY A 1 82 ? 9.971 -5.008 -16.215 1.00 56.03 82 GLY A C 1
ATOM 630 O O . GLY A 1 82 ? 9.449 -5.987 -16.736 1.00 56.03 82 GLY A O 1
ATOM 631 N N . ALA A 1 83 ? 10.531 -5.071 -15.003 1.00 69.38 83 ALA A N 1
ATOM 632 C CA . ALA A 1 83 ? 10.573 -6.292 -14.191 1.00 69.38 83 ALA A CA 1
ATOM 633 C C . ALA A 1 83 ? 9.322 -6.409 -13.297 1.00 69.38 83 ALA A C 1
ATOM 635 O O . ALA A 1 83 ? 9.360 -6.065 -12.116 1.00 69.38 83 ALA A O 1
ATOM 636 N N . ALA A 1 84 ? 8.199 -6.853 -13.872 1.00 70.19 84 ALA A N 1
ATOM 637 C CA . ALA A 1 84 ? 6.919 -6.975 -13.160 1.00 70.19 84 ALA A CA 1
ATOM 638 C C . ALA A 1 84 ? 7.008 -7.881 -11.916 1.00 70.19 84 ALA A C 1
ATOM 640 O O . ALA A 1 84 ? 6.459 -7.533 -10.874 1.00 70.19 84 ALA A O 1
ATOM 641 N N . GLU A 1 85 ? 7.745 -8.990 -12.007 1.00 74.44 85 GLU A N 1
ATOM 642 C CA . GLU A 1 85 ? 7.955 -9.924 -10.892 1.00 74.44 85 GLU A CA 1
ATOM 643 C C . GLU A 1 85 ? 8.775 -9.290 -9.762 1.00 74.44 85 GLU A C 1
ATOM 645 O O . GLU A 1 85 ? 8.315 -9.244 -8.627 1.00 74.44 85 GLU A O 1
ATOM 650 N N . GLY A 1 86 ? 9.924 -8.677 -10.073 1.00 78.75 86 GLY A N 1
ATOM 651 C CA . GLY A 1 86 ? 10.739 -7.989 -9.062 1.00 78.75 86 GLY A CA 1
ATOM 652 C C . GLY A 1 86 ? 10.013 -6.810 -8.400 1.00 78.75 86 GLY A C 1
ATOM 653 O O . GLY A 1 86 ? 10.137 -6.593 -7.195 1.00 78.75 86 GLY A O 1
ATOM 654 N N . ALA A 1 87 ? 9.197 -6.077 -9.165 1.00 80.06 87 ALA A N 1
ATOM 655 C CA . ALA A 1 87 ? 8.334 -5.025 -8.635 1.00 80.06 87 ALA A CA 1
ATOM 656 C C . ALA A 1 87 ? 7.269 -5.577 -7.671 1.00 80.06 87 ALA A C 1
ATOM 658 O O . ALA A 1 87 ? 7.026 -4.978 -6.620 1.00 80.06 87 ALA A O 1
ATOM 659 N N . ARG A 1 88 ? 6.653 -6.717 -8.014 1.00 78.94 88 ARG A N 1
ATOM 660 C CA . ARG A 1 88 ? 5.663 -7.413 -7.181 1.00 78.94 88 ARG A CA 1
ATOM 661 C C . ARG A 1 88 ? 6.286 -7.914 -5.884 1.00 78.94 88 ARG A C 1
ATOM 663 O O . ARG A 1 88 ? 5.770 -7.605 -4.813 1.00 78.94 88 ARG A O 1
ATOM 670 N N . ASP A 1 89 ? 7.412 -8.613 -5.962 1.00 82.19 89 ASP A N 1
ATOM 671 C CA . ASP A 1 89 ? 8.083 -9.164 -4.783 1.00 82.19 89 ASP A CA 1
ATOM 672 C C . ASP A 1 89 ? 8.501 -8.045 -3.823 1.00 82.19 89 ASP A C 1
ATOM 674 O O . ASP A 1 89 ? 8.287 -8.138 -2.610 1.00 82.19 89 ASP A O 1
ATOM 678 N N . LYS A 1 90 ? 8.990 -6.922 -4.371 1.00 85.38 90 LYS A N 1
ATOM 679 C CA . LYS A 1 90 ? 9.303 -5.736 -3.572 1.00 85.38 90 LYS A CA 1
ATOM 680 C C . LYS A 1 90 ? 8.061 -5.133 -2.914 1.00 85.38 90 LYS A C 1
ATOM 682 O O . LYS A 1 90 ? 8.116 -4.746 -1.747 1.00 85.38 90 LYS A O 1
ATOM 687 N N . CYS A 1 91 ? 6.947 -5.071 -3.641 1.00 85.12 91 CYS A N 1
ATOM 688 C CA . CYS A 1 91 ? 5.664 -4.611 -3.116 1.00 85.12 91 CYS A CA 1
ATOM 689 C C . CYS A 1 91 ? 5.205 -5.444 -1.915 1.00 85.12 91 CYS A C 1
ATOM 691 O O . CYS A 1 91 ? 4.929 -4.901 -0.841 1.00 85.12 91 CYS A O 1
ATOM 693 N N . ALA A 1 92 ? 5.192 -6.769 -2.088 1.00 83.06 92 ALA A N 1
ATOM 694 C CA . ALA A 1 92 ? 4.782 -7.726 -1.072 1.00 83.06 92 ALA A CA 1
ATOM 695 C C . ALA A 1 92 ? 5.686 -7.650 0.165 1.00 83.06 92 ALA A C 1
ATOM 697 O O . ALA A 1 92 ? 5.194 -7.641 1.296 1.00 83.06 92 ALA A O 1
ATOM 698 N N . GLN A 1 93 ? 7.004 -7.532 -0.031 1.00 86.50 93 GLN A N 1
ATOM 699 C CA . GLN A 1 93 ? 7.952 -7.329 1.062 1.00 86.50 93 GLN A CA 1
ATOM 700 C C . GLN A 1 93 ? 7.634 -6.048 1.847 1.00 86.50 93 GLN A C 1
ATOM 702 O O . GLN A 1 93 ? 7.495 -6.094 3.070 1.00 86.50 93 GLN A O 1
ATOM 707 N N . CYS A 1 94 ? 7.455 -4.914 1.163 1.00 88.12 94 CYS A N 1
ATOM 708 C CA . CYS A 1 94 ? 7.168 -3.645 1.829 1.00 88.12 94 CYS A CA 1
ATOM 709 C C . CYS A 1 94 ? 5.841 -3.660 2.599 1.00 88.12 94 CYS A C 1
ATOM 711 O O . CYS A 1 94 ? 5.764 -3.077 3.684 1.00 88.12 94 CYS A O 1
ATOM 713 N N . ALA A 1 95 ? 4.811 -4.325 2.072 1.00 87.56 95 ALA A N 1
ATOM 714 C CA . ALA A 1 95 ? 3.536 -4.484 2.764 1.00 87.56 95 ALA A CA 1
ATOM 715 C C . ALA A 1 95 ? 3.679 -5.348 4.033 1.00 87.56 95 ALA A C 1
ATOM 717 O O . ALA A 1 95 ? 3.185 -4.960 5.094 1.00 87.56 95 ALA A O 1
ATOM 718 N N . LYS A 1 96 ? 4.422 -6.464 3.960 1.00 86.81 96 LYS A N 1
ATOM 719 C CA . LYS A 1 96 ? 4.697 -7.344 5.112 1.00 86.81 96 LYS A CA 1
ATOM 720 C C . LYS A 1 96 ? 5.461 -6.626 6.223 1.00 86.81 96 LYS A C 1
ATOM 722 O O . LYS A 1 96 ? 5.052 -6.677 7.380 1.00 86.81 96 LYS A O 1
ATOM 727 N N . GLU A 1 97 ? 6.531 -5.913 5.882 1.00 88.50 97 GLU A N 1
ATOM 728 C CA . GLU A 1 97 ? 7.323 -5.144 6.851 1.00 88.50 97 GLU A CA 1
ATOM 729 C C . GLU A 1 97 ? 6.511 -4.025 7.509 1.00 88.50 97 GLU A C 1
ATOM 731 O O . GLU A 1 97 ? 6.673 -3.739 8.695 1.00 88.50 97 GLU A O 1
ATOM 736 N N . PHE A 1 98 ? 5.630 -3.373 6.747 1.00 88.25 98 PHE 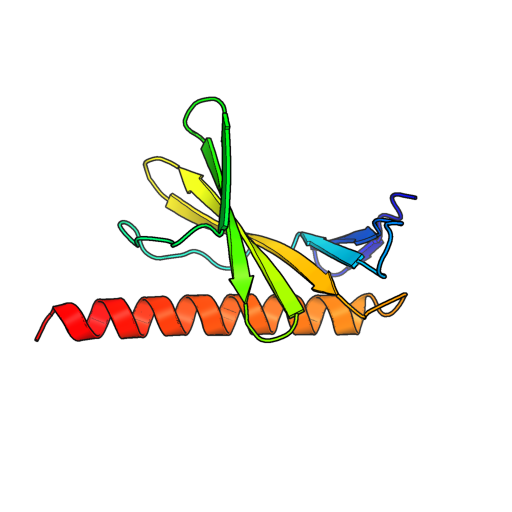A N 1
ATOM 737 C CA . PHE A 1 98 ? 4.737 -2.358 7.289 1.00 88.25 98 PHE A CA 1
ATOM 738 C C . PHE A 1 98 ? 3.734 -2.949 8.283 1.00 88.25 98 PHE A C 1
ATOM 740 O O . PHE A 1 98 ? 3.593 -2.404 9.378 1.00 88.25 98 PHE A O 1
ATOM 747 N N . SER A 1 99 ? 3.101 -4.076 7.944 1.00 85.69 99 SER A N 1
ATOM 748 C CA . SER A 1 99 ? 2.193 -4.777 8.857 1.00 85.69 99 SER A CA 1
ATOM 749 C C . SER A 1 99 ? 2.909 -5.210 10.138 1.00 85.69 99 SER A C 1
ATOM 751 O O . SER A 1 99 ? 2.431 -4.930 11.234 1.00 85.69 99 SER A O 1
ATOM 753 N N . ALA A 1 100 ? 4.102 -5.801 10.019 1.00 85.50 100 ALA A N 1
ATOM 754 C CA . ALA A 1 100 ? 4.896 -6.223 11.171 1.00 85.50 100 ALA A CA 1
ATOM 755 C C . ALA A 1 100 ? 5.297 -5.041 12.075 1.00 85.50 100 ALA A C 1
ATOM 757 O O . ALA A 1 100 ? 5.229 -5.140 13.300 1.00 85.50 100 ALA A O 1
ATOM 758 N N . ALA A 1 101 ? 5.672 -3.899 11.487 1.00 84.88 101 ALA A N 1
ATOM 759 C CA . ALA A 1 101 ? 5.995 -2.690 12.245 1.00 84.88 101 ALA A CA 1
ATOM 760 C C . ALA A 1 101 ? 4.774 -2.132 12.998 1.00 84.88 101 ALA A C 1
ATOM 762 O O . ALA A 1 101 ? 4.901 -1.699 14.144 1.00 84.88 101 ALA A O 1
ATOM 763 N N . ILE A 1 102 ? 3.590 -2.170 12.379 1.00 83.12 102 ILE A N 1
ATOM 764 C CA . ILE A 1 102 ? 2.326 -1.803 13.029 1.00 83.12 102 ILE A CA 1
ATOM 765 C C . ILE A 1 102 ? 2.027 -2.738 14.203 1.00 83.12 102 ILE A C 1
ATOM 767 O O . ILE A 1 102 ? 1.649 -2.274 15.282 1.00 83.12 102 ILE A O 1
ATOM 771 N N . ASP A 1 103 ? 2.203 -4.044 14.010 1.00 81.75 103 ASP A N 1
ATOM 772 C CA . ASP A 1 103 ? 1.970 -5.038 15.054 1.00 81.75 103 ASP A CA 1
ATOM 773 C C . ASP A 1 103 ? 2.892 -4.818 16.255 1.00 81.75 103 ASP A C 1
ATOM 775 O O . ASP A 1 103 ? 2.418 -4.778 17.393 1.00 81.75 103 ASP A O 1
ATOM 779 N N . ALA A 1 104 ? 4.182 -4.580 16.005 1.00 80.38 104 ALA A N 1
ATOM 780 C CA . ALA A 1 104 ? 5.160 -4.282 17.047 1.00 80.38 104 ALA A CA 1
ATOM 781 C C . ALA A 1 104 ? 4.829 -2.979 17.800 1.00 80.38 104 ALA A C 1
ATOM 783 O O . ALA A 1 104 ? 4.840 -2.949 19.032 1.00 80.38 104 ALA A O 1
ATOM 784 N N . ALA A 1 105 ? 4.467 -1.914 17.078 1.00 76.44 105 ALA A N 1
ATOM 785 C CA . ALA A 1 105 ? 4.097 -0.631 17.678 1.00 76.44 105 ALA A CA 1
ATOM 786 C C . ALA A 1 105 ? 2.810 -0.712 18.517 1.00 76.44 105 ALA A C 1
ATOM 788 O O . ALA A 1 105 ? 2.643 0.043 19.477 1.00 76.44 105 ALA A O 1
ATOM 789 N N . THR A 1 106 ? 1.902 -1.626 18.167 1.00 68.94 106 THR A N 1
ATOM 790 C CA . THR A 1 106 ? 0.659 -1.860 18.912 1.00 68.94 106 THR A CA 1
ATOM 791 C C . THR A 1 106 ? 0.916 -2.703 20.163 1.00 68.94 106 THR A C 1
ATOM 793 O O . THR A 1 106 ? 0.391 -2.379 21.224 1.00 68.94 106 THR A O 1
ATOM 796 N N . ALA A 1 107 ? 1.767 -3.732 20.076 1.00 62.06 107 ALA A N 1
ATOM 797 C CA . ALA A 1 107 ? 2.151 -4.562 21.221 1.00 62.06 107 ALA A CA 1
ATOM 798 C C . ALA A 1 107 ? 2.883 -3.759 22.312 1.00 62.06 107 ALA A C 1
ATOM 800 O O . ALA A 1 107 ? 2.646 -3.962 23.499 1.00 62.06 107 ALA A O 1
ATOM 801 N N . SER A 1 108 ? 3.715 -2.791 21.915 1.00 59.22 108 SER A N 1
ATOM 802 C CA . SER A 1 108 ? 4.509 -1.984 22.848 1.00 59.22 108 SER A CA 1
ATOM 803 C C . SER A 1 108 ? 3.704 -0.947 23.650 1.00 59.22 108 SER A C 1
ATOM 805 O O . SER A 1 108 ? 4.254 -0.350 24.568 1.00 59.22 108 SER A O 1
ATOM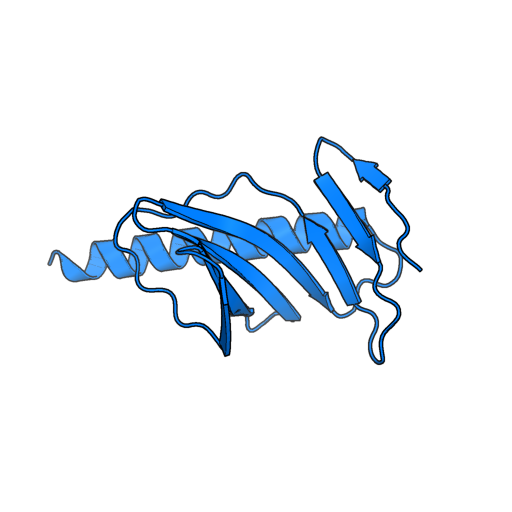 807 N N . LYS A 1 109 ? 2.426 -0.706 23.318 1.00 54.47 109 LYS A N 1
ATOM 808 C CA . LYS A 1 109 ? 1.536 0.226 24.045 1.00 54.47 109 LYS A CA 1
ATOM 809 C C . LYS A 1 109 ? 0.692 -0.440 25.138 1.00 54.47 109 LYS A C 1
ATOM 811 O O . LYS A 1 109 ? -0.103 0.243 25.776 1.00 54.47 109 LYS A O 1
ATOM 816 N N . VAL A 1 110 ? 0.824 -1.754 25.314 1.00 51.97 110 VAL A N 1
ATOM 817 C CA . VAL A 1 110 ? 0.051 -2.552 26.286 1.00 51.97 110 VAL A CA 1
ATOM 818 C C . VAL A 1 110 ? 0.892 -2.907 27.529 1.00 51.97 110 VAL A C 1
ATOM 820 O O . VAL A 1 110 ? 0.396 -3.583 28.425 1.00 51.97 110 VAL A O 1
ATOM 823 N N . GLN A 1 111 ? 2.145 -2.440 27.605 1.00 42.72 111 GLN A N 1
ATOM 824 C CA . GLN A 1 111 ? 3.022 -2.577 28.776 1.00 42.72 111 GLN A CA 1
ATOM 825 C C . GLN A 1 111 ? 3.075 -1.301 29.610 1.00 42.72 111 GLN A C 1
ATOM 827 O O . GLN A 1 111 ? 3.103 -0.205 29.005 1.00 42.72 111 GLN A O 1
#

Sequence (111 aa):
MIEKNLLDGNYVIKLESEGLKTFIIDTDVGLKPGVRVDCVKALNYNGIKLCYVKRPEGCTLVVLITENRSEVIGCYVVGYAGAAEGARDKCAQCAKEFSAAIDAATASKVQ

pLDDT: mean 75.04, std 13.6, range [42.72, 90.94]

Organism: Acidilobus saccharovorans (strain DSM 16705 / JCM 18335 / VKM B-2471 / 345-15) (NCBI:txid666510)